Protein AF-Q7PA03-F1 (afdb_monomer_lite)

Radius of gyration: 14.27 Å; chains: 1; bounding box: 38×29×29 Å

Foldseek 3Di:
DADDQDAAEEAEAQAADEDPDEAENYAEYEDAHADQHEHEDCEEHAYQAYEYANQYEYEYQEEPPHYQAYEQHHEHEYEYAHADQAAYEAAYQYHPLLRYEYHAQYEPHEYEYADLNPLNHAEYEHNVPYPHYHYDYDPVPDDHHRPYDYDDD

Sequence (153 aa):
MTSSAATNSNLVFLGGGNVTGVINNIGAITVNAAGNKTVILQKSVSATSLTLGNNAVANLQDSLTKSGNVDFTNGGVLEFSGANPAGYLLNSQIKNGNTGTLNVYTTGTTLTATDSSIGMVNTINIGQGNAVAAFTIDVSNKALTLGSDINLN

Structure (mmCIF, N/CA/C/O backbone):
data_AF-Q7PA03-F1
#
_entry.id   AF-Q7PA03-F1
#
loop_
_atom_site.group_PDB
_atom_site.id
_atom_site.type_symbol
_atom_site.label_atom_id
_atom_site.label_alt_id
_atom_site.label_comp_id
_atom_site.label_asym_id
_atom_site.label_entity_id
_atom_site.label_seq_id
_atom_site.pdbx_PDB_ins_code
_atom_site.Cartn_x
_atom_site.Cartn_y
_atom_site.Cartn_z
_atom_site.occupancy
_atom_site.B_iso_or_equiv
_atom_site.auth_seq_id
_atom_site.auth_comp_id
_atom_site.auth_asym_id
_atom_site.auth_atom_id
_atom_site.pdbx_PDB_model_num
ATOM 1 N N . MET A 1 1 ? 15.829 -2.567 8.304 1.00 40.00 1 MET A N 1
ATOM 2 C CA . MET A 1 1 ? 16.059 -1.501 7.312 1.00 40.00 1 MET A CA 1
ATOM 3 C C . MET A 1 1 ? 15.900 -0.183 8.049 1.00 40.00 1 MET A C 1
ATOM 5 O O . MET A 1 1 ? 14.831 0.066 8.586 1.00 40.00 1 MET A O 1
ATOM 9 N N . THR A 1 2 ? 16.972 0.589 8.184 1.00 34.50 2 THR A N 1
ATOM 10 C CA . THR A 1 2 ? 16.915 1.976 8.655 1.00 34.50 2 THR A CA 1
ATOM 11 C C . THR A 1 2 ? 16.430 2.831 7.482 1.00 34.50 2 THR A C 1
ATOM 13 O O . THR A 1 2 ? 16.989 2.757 6.392 1.00 34.50 2 THR A O 1
ATOM 16 N N . SER A 1 3 ? 15.328 3.557 7.656 1.00 40.84 3 SER A N 1
ATOM 17 C CA . SER A 1 3 ? 14.721 4.393 6.614 1.00 40.84 3 SER A CA 1
ATOM 18 C C . SER A 1 3 ? 15.668 5.520 6.188 1.00 40.84 3 SER A C 1
ATOM 20 O O . SER A 1 3 ? 16.120 6.284 7.040 1.00 40.84 3 SER A O 1
ATOM 22 N N . SER A 1 4 ? 15.933 5.666 4.889 1.00 39.56 4 SER A N 1
ATOM 23 C CA . SER A 1 4 ? 16.523 6.883 4.326 1.00 39.56 4 SER A CA 1
ATOM 24 C C . SER A 1 4 ? 15.424 7.933 4.135 1.00 39.56 4 SER A C 1
ATOM 26 O O . SER A 1 4 ? 14.441 7.710 3.431 1.00 39.56 4 SER A O 1
ATOM 28 N N . ALA A 1 5 ? 15.569 9.083 4.796 1.00 40.81 5 ALA A N 1
ATOM 29 C CA . ALA A 1 5 ? 14.722 10.246 4.560 1.00 40.81 5 ALA A CA 1
ATOM 30 C C . ALA A 1 5 ? 15.131 10.878 3.225 1.00 40.81 5 ALA A C 1
ATOM 32 O O .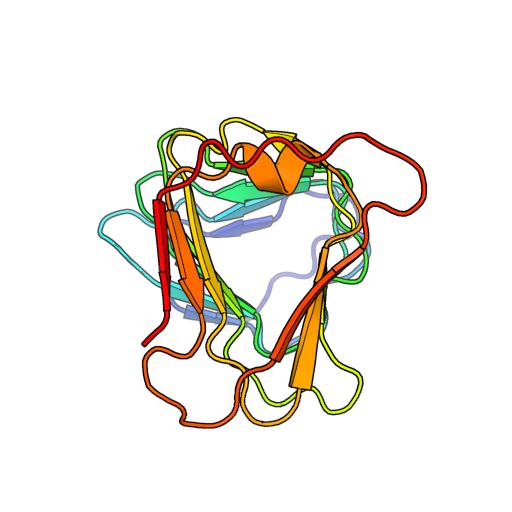 ALA A 1 5 ? 16.246 11.377 3.090 1.00 40.81 5 ALA A O 1
ATOM 33 N N . ALA A 1 6 ? 14.246 10.822 2.235 1.00 47.06 6 ALA A N 1
ATOM 34 C CA . ALA A 1 6 ? 14.498 11.356 0.906 1.00 47.06 6 ALA A CA 1
ATOM 35 C C . ALA A 1 6 ? 13.498 12.488 0.627 1.00 47.06 6 ALA A C 1
ATOM 37 O O . ALA A 1 6 ? 12.482 12.289 -0.027 1.00 47.06 6 ALA A O 1
ATOM 38 N N . THR A 1 7 ? 13.738 13.685 1.162 1.00 44.31 7 THR A N 1
ATOM 39 C CA . THR A 1 7 ? 12.903 14.857 0.863 1.00 44.31 7 THR A CA 1
ATOM 40 C C . THR A 1 7 ? 12.987 15.168 -0.640 1.00 44.31 7 THR A C 1
ATOM 42 O O . THR A 1 7 ? 14.082 15.312 -1.181 1.00 44.31 7 THR A O 1
ATOM 45 N N . ASN A 1 8 ? 11.838 15.232 -1.325 1.00 56.03 8 ASN A N 1
ATOM 46 C CA . ASN A 1 8 ? 11.681 15.476 -2.774 1.00 56.03 8 ASN A CA 1
ATOM 47 C C . ASN A 1 8 ? 12.258 14.411 -3.734 1.00 56.03 8 ASN A C 1
ATOM 49 O O . ASN A 1 8 ? 12.309 14.649 -4.939 1.00 56.03 8 ASN A O 1
ATOM 53 N N . SER A 1 9 ? 12.684 13.247 -3.239 1.00 76.19 9 SER A N 1
ATOM 54 C CA . SER A 1 9 ? 13.272 12.174 -4.061 1.00 76.19 9 SER A CA 1
ATOM 55 C C . SER A 1 9 ? 12.330 10.976 -4.204 1.00 76.19 9 SER A C 1
ATOM 57 O O . SER A 1 9 ? 11.263 10.935 -3.592 1.00 76.19 9 SER A O 1
ATOM 59 N N . ASN A 1 10 ? 12.729 9.996 -5.014 1.00 84.75 10 ASN A N 1
ATOM 60 C CA . ASN A 1 10 ? 12.026 8.722 -5.138 1.00 84.75 10 ASN A CA 1
ATOM 61 C C . ASN A 1 10 ? 12.492 7.752 -4.045 1.00 84.75 10 ASN A C 1
ATOM 63 O O . ASN A 1 10 ? 13.695 7.591 -3.833 1.00 84.75 10 ASN A O 1
ATOM 67 N N . LEU A 1 11 ? 11.554 7.076 -3.385 1.00 88.00 11 LEU A N 1
ATOM 68 C CA . LEU A 1 11 ? 11.835 5.998 -2.441 1.00 88.00 11 LEU A CA 1
ATOM 69 C C . LEU A 1 11 ? 11.556 4.656 -3.115 1.00 88.00 11 LEU A C 1
ATOM 71 O O . LEU A 1 11 ? 10.429 4.397 -3.529 1.00 88.00 11 LEU A O 1
ATOM 75 N N . VAL A 1 12 ? 12.571 3.799 -3.219 1.00 89.44 12 VAL A N 1
ATOM 76 C CA . VAL A 1 12 ? 12.461 2.509 -3.912 1.00 89.44 12 VAL A CA 1
ATOM 77 C C . VAL A 1 12 ? 12.729 1.362 -2.947 1.00 89.44 12 VAL A C 1
ATOM 79 O O . VAL A 1 12 ? 13.794 1.282 -2.336 1.00 89.44 12 VAL A O 1
ATOM 82 N N . PHE A 1 13 ? 11.777 0.439 -2.854 1.00 89.56 13 PHE A N 1
ATOM 83 C CA . PHE A 1 13 ? 11.894 -0.804 -2.109 1.00 89.56 13 PHE A CA 1
ATOM 84 C C . PHE A 1 13 ? 12.102 -1.971 -3.077 1.00 89.56 13 PHE A C 1
ATOM 86 O O . PHE A 1 13 ? 11.200 -2.332 -3.830 1.00 89.56 13 PHE A O 1
ATOM 93 N N . LEU A 1 14 ? 13.292 -2.574 -3.045 1.00 88.81 14 LEU A N 1
ATOM 94 C CA . LEU A 1 14 ? 13.659 -3.740 -3.871 1.00 88.81 14 LEU A CA 1
ATOM 95 C C . LEU A 1 14 ? 13.481 -5.080 -3.133 1.00 88.81 14 LEU A C 1
ATOM 97 O O . LEU A 1 14 ? 13.720 -6.153 -3.682 1.00 88.81 14 LEU A O 1
ATOM 101 N N . GLY A 1 15 ? 13.078 -5.027 -1.865 1.00 87.81 15 GLY A N 1
ATOM 102 C CA . GLY A 1 15 ? 12.855 -6.177 -1.000 1.00 87.81 15 GLY A CA 1
ATOM 103 C C . GLY A 1 15 ? 11.803 -5.858 0.058 1.00 87.81 15 GLY A C 1
ATOM 104 O O . GLY A 1 15 ? 11.357 -4.718 0.170 1.00 87.81 15 GLY A O 1
ATOM 105 N N . GLY A 1 16 ? 11.409 -6.873 0.825 1.00 89.12 16 GLY A N 1
ATOM 106 C CA . GLY A 1 16 ? 10.477 -6.693 1.935 1.00 89.12 16 GLY A CA 1
ATOM 107 C C . GLY A 1 16 ? 11.130 -6.035 3.152 1.00 89.12 16 GLY A C 1
ATOM 108 O O . GLY A 1 16 ? 12.356 -5.925 3.242 1.00 89.12 16 GLY A O 1
ATOM 109 N N . GLY A 1 17 ? 10.313 -5.619 4.115 1.00 89.19 17 GLY A N 1
ATOM 110 C CA . GLY A 1 17 ? 10.791 -5.052 5.370 1.00 89.19 17 GLY A CA 1
ATOM 111 C C . GLY A 1 17 ? 9.768 -4.176 6.079 1.00 89.19 17 GLY A C 1
ATOM 112 O O . GLY A 1 17 ? 8.670 -3.943 5.588 1.00 89.19 17 GLY A O 1
ATOM 113 N N . ASN A 1 18 ? 10.168 -3.677 7.245 1.00 90.38 18 ASN A N 1
ATOM 114 C CA . ASN A 1 18 ? 9.377 -2.771 8.068 1.00 90.38 18 ASN A CA 1
ATOM 115 C C . ASN A 1 18 ? 9.915 -1.346 7.958 1.00 90.38 18 ASN A C 1
ATOM 117 O O . ASN A 1 18 ? 11.103 -1.118 8.198 1.00 90.38 18 ASN A O 1
ATOM 121 N N . VAL A 1 19 ? 9.028 -0.400 7.669 1.00 89.75 19 VAL A N 1
ATOM 122 C CA . VAL A 1 19 ? 9.279 1.036 7.750 1.00 89.75 19 VAL A CA 1
ATOM 123 C C . VAL A 1 19 ? 8.512 1.580 8.946 1.00 89.75 19 VAL A C 1
ATOM 125 O O . VAL A 1 19 ? 7.284 1.639 8.945 1.00 89.75 19 VAL A O 1
ATOM 128 N N . THR A 1 20 ? 9.249 1.942 9.992 1.00 88.06 20 THR A N 1
ATOM 129 C CA . THR A 1 20 ? 8.690 2.410 11.270 1.00 88.06 20 THR A CA 1
ATOM 130 C C . THR A 1 20 ? 8.563 3.932 11.351 1.00 88.06 20 THR A C 1
ATOM 132 O O . THR A 1 20 ? 7.825 4.441 12.193 1.00 88.06 20 THR A O 1
ATOM 135 N N . GLY A 1 21 ? 9.289 4.659 10.497 1.00 84.31 21 GLY A N 1
ATOM 136 C CA . GLY A 1 21 ? 9.261 6.118 10.421 1.00 84.31 21 GLY A CA 1
ATOM 137 C C . GLY A 1 21 ? 8.116 6.654 9.561 1.00 84.31 21 GLY A C 1
ATOM 138 O O . GLY A 1 21 ? 7.568 5.948 8.717 1.00 84.31 21 GLY A O 1
ATOM 139 N N . VAL A 1 22 ? 7.783 7.931 9.762 1.00 83.75 22 VAL A N 1
ATOM 140 C CA . VAL A 1 22 ? 6.849 8.670 8.900 1.00 83.75 22 VAL A CA 1
ATOM 141 C C . VAL A 1 22 ? 7.491 8.893 7.530 1.00 83.75 22 VAL A C 1
ATOM 143 O O . VAL A 1 22 ? 8.636 9.337 7.448 1.00 83.75 22 VAL A O 1
ATOM 146 N N . ILE A 1 23 ? 6.736 8.636 6.461 1.00 85.81 23 ILE A N 1
ATOM 147 C CA . ILE A 1 23 ? 7.130 8.971 5.090 1.00 85.81 23 ILE A CA 1
ATOM 148 C C . ILE A 1 23 ? 6.277 10.154 4.639 1.00 85.81 23 ILE A C 1
ATOM 150 O O . ILE A 1 23 ? 5.068 10.020 4.474 1.00 85.81 23 ILE A O 1
ATOM 154 N N . ASN A 1 24 ? 6.889 11.320 4.443 1.00 86.25 24 ASN A N 1
ATOM 155 C CA . ASN A 1 24 ? 6.167 12.530 4.061 1.00 86.25 24 ASN A CA 1
ATOM 156 C C . ASN A 1 24 ? 6.912 13.312 2.978 1.00 86.25 24 ASN A C 1
ATOM 158 O O . ASN A 1 24 ? 8.142 13.352 2.978 1.00 86.25 24 ASN A O 1
ATOM 162 N N . ASN A 1 25 ? 6.152 13.971 2.103 1.00 82.81 25 ASN A N 1
ATOM 163 C CA . ASN A 1 25 ? 6.648 14.824 1.022 1.00 82.81 25 ASN A CA 1
ATOM 164 C C . ASN A 1 25 ? 7.608 14.091 0.064 1.00 82.81 25 ASN A C 1
ATOM 166 O O . ASN A 1 25 ? 8.648 14.625 -0.328 1.00 82.81 25 ASN A O 1
ATOM 170 N N . ILE A 1 26 ? 7.247 12.858 -0.307 1.00 86.06 26 ILE A N 1
ATOM 171 C CA . ILE A 1 26 ? 7.976 12.053 -1.295 1.00 86.06 26 ILE A CA 1
ATOM 172 C C . ILE A 1 26 ? 7.416 12.299 -2.699 1.00 86.06 26 ILE A C 1
ATOM 174 O O . ILE A 1 26 ? 6.204 12.425 -2.878 1.00 86.06 26 ILE A O 1
ATOM 178 N N . GLY A 1 27 ? 8.296 12.339 -3.704 1.00 87.75 27 GLY A N 1
ATOM 179 C CA . GLY A 1 27 ? 7.890 12.366 -5.109 1.00 87.75 27 GLY A CA 1
ATOM 180 C C . GLY A 1 27 ? 7.179 11.063 -5.467 1.00 87.75 27 GLY A C 1
ATOM 181 O O . GLY A 1 27 ? 5.951 10.995 -5.442 1.00 87.75 27 GLY A O 1
ATOM 182 N N . ALA A 1 28 ? 7.941 10.006 -5.721 1.00 89.56 28 ALA A N 1
ATOM 183 C CA . ALA A 1 28 ? 7.395 8.679 -5.984 1.00 89.56 28 ALA A CA 1
ATOM 184 C C . ALA A 1 28 ? 7.851 7.662 -4.936 1.00 89.56 28 ALA A C 1
ATOM 186 O O . ALA A 1 28 ? 9.022 7.627 -4.558 1.00 89.56 28 ALA A O 1
ATOM 187 N N . ILE A 1 29 ? 6.939 6.792 -4.511 1.00 90.88 29 ILE A N 1
ATOM 188 C CA . ILE A 1 29 ? 7.280 5.547 -3.826 1.00 90.88 29 ILE A CA 1
ATOM 189 C C . ILE A 1 29 ? 7.139 4.413 -4.836 1.00 90.88 29 ILE A C 1
ATOM 191 O O . ILE A 1 29 ? 6.114 4.286 -5.497 1.00 90.88 29 ILE A O 1
ATOM 195 N N . THR A 1 30 ? 8.155 3.568 -4.946 1.00 91.75 30 THR A N 1
ATOM 196 C CA . THR A 1 30 ? 8.124 2.362 -5.771 1.00 91.75 30 THR A CA 1
ATOM 197 C C . THR A 1 30 ? 8.379 1.150 -4.892 1.00 91.75 30 THR A C 1
ATOM 199 O O . THR A 1 30 ? 9.460 0.994 -4.329 1.00 91.75 30 THR A O 1
ATOM 202 N N . VAL A 1 31 ? 7.389 0.274 -4.790 1.00 91.88 31 VAL A N 1
ATOM 203 C CA . VAL A 1 31 ? 7.496 -1.026 -4.135 1.00 91.88 31 VAL A CA 1
ATOM 204 C C . VAL A 1 31 ? 7.622 -2.074 -5.234 1.00 91.88 31 VAL A C 1
ATOM 206 O O . VAL A 1 31 ? 6.645 -2.459 -5.867 1.00 91.88 31 VAL A O 1
ATOM 209 N N . ASN A 1 32 ? 8.858 -2.499 -5.489 1.00 87.94 32 ASN A N 1
ATOM 210 C CA . ASN A 1 32 ? 9.220 -3.431 -6.555 1.00 87.94 32 ASN A CA 1
ATOM 211 C C . ASN A 1 32 ? 9.968 -4.644 -5.984 1.00 87.94 32 ASN A C 1
ATOM 213 O O . ASN A 1 32 ? 11.038 -5.043 -6.450 1.00 87.94 32 ASN A O 1
ATOM 217 N N . ALA A 1 33 ? 9.433 -5.181 -4.892 1.00 77.50 33 ALA A N 1
ATOM 218 C CA . ALA A 1 33 ? 10.011 -6.299 -4.174 1.00 77.50 33 ALA A CA 1
ATOM 219 C C . ALA A 1 33 ? 9.552 -7.624 -4.807 1.00 77.50 33 ALA A C 1
ATOM 221 O O . ALA A 1 33 ? 8.456 -8.109 -4.536 1.00 77.50 33 ALA A O 1
ATOM 222 N N . ALA A 1 34 ? 10.398 -8.211 -5.655 1.00 77.12 34 ALA A N 1
ATOM 223 C CA . ALA A 1 34 ? 10.079 -9.452 -6.357 1.00 77.12 34 ALA A CA 1
ATOM 224 C C . ALA A 1 34 ? 9.762 -10.619 -5.399 1.00 77.12 34 ALA A C 1
ATOM 226 O O . ALA A 1 34 ? 10.343 -10.730 -4.314 1.00 77.12 34 ALA A O 1
ATOM 227 N N . GLY A 1 35 ? 8.886 -11.524 -5.848 1.00 76.25 35 GLY A N 1
ATOM 228 C CA . GLY A 1 35 ? 8.559 -12.765 -5.141 1.00 76.25 35 GLY A CA 1
ATOM 229 C C . GLY A 1 35 ? 7.609 -12.574 -3.959 1.00 76.25 35 GLY A C 1
ATOM 230 O O . GLY A 1 35 ? 7.843 -13.158 -2.905 1.00 76.25 35 GLY A O 1
ATOM 231 N N . ASN A 1 36 ? 6.567 -11.750 -4.124 1.00 76.94 36 ASN A N 1
ATOM 232 C CA . ASN A 1 36 ? 5.513 -11.516 -3.126 1.00 76.94 36 ASN A CA 1
ATOM 233 C C . ASN A 1 36 ? 6.046 -11.005 -1.780 1.00 76.94 36 ASN A C 1
ATOM 235 O O . ASN A 1 36 ? 5.519 -11.324 -0.715 1.00 76.94 36 ASN A O 1
ATOM 239 N N . LYS A 1 37 ? 7.135 -10.233 -1.811 1.00 87.81 37 LYS A N 1
ATOM 240 C CA . LYS A 1 37 ? 7.709 -9.654 -0.599 1.00 87.81 37 LYS A CA 1
ATOM 241 C C . LYS A 1 37 ? 6.882 -8.456 -0.143 1.00 87.81 37 LYS A C 1
ATOM 243 O O . LYS A 1 37 ? 6.482 -7.621 -0.954 1.00 87.81 37 LYS A O 1
ATOM 248 N N . THR A 1 38 ? 6.714 -8.350 1.171 1.00 92.31 38 THR A N 1
ATOM 249 C CA . THR A 1 38 ? 5.909 -7.299 1.799 1.00 92.31 38 THR A CA 1
ATOM 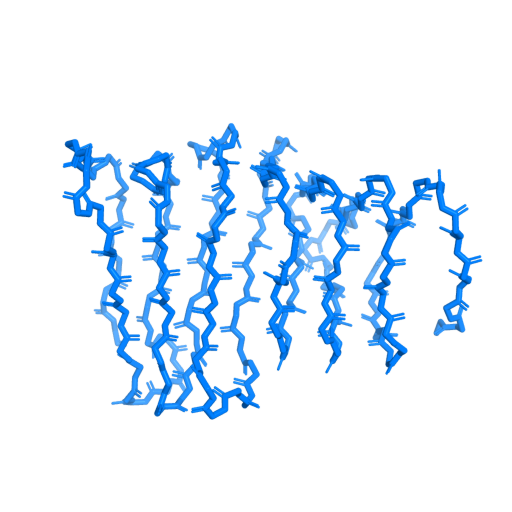250 C C . THR A 1 38 ? 6.769 -6.176 2.354 1.00 92.31 38 THR A C 1
ATOM 252 O O . THR A 1 38 ? 7.699 -6.410 3.130 1.00 92.31 38 THR A O 1
ATOM 255 N N . VAL A 1 39 ? 6.423 -4.945 1.990 1.00 93.38 39 VAL A N 1
ATOM 256 C CA . VAL A 1 39 ? 6.880 -3.721 2.648 1.00 93.38 39 VAL A CA 1
ATOM 257 C C . VAL A 1 39 ? 5.764 -3.239 3.563 1.00 93.38 39 VAL A C 1
ATOM 259 O O . VAL A 1 39 ? 4.675 -2.921 3.096 1.00 93.38 39 VAL A O 1
ATOM 262 N N . ILE A 1 40 ? 6.040 -3.185 4.862 1.00 92.56 40 ILE A N 1
ATOM 263 C CA . ILE A 1 40 ? 5.092 -2.744 5.885 1.00 92.56 40 ILE A CA 1
ATOM 264 C C . ILE A 1 40 ? 5.393 -1.288 6.227 1.00 92.56 40 ILE A C 1
ATOM 266 O O . ILE A 1 40 ? 6.468 -0.964 6.734 1.00 92.56 40 ILE A O 1
ATOM 270 N N . LEU A 1 41 ? 4.428 -0.418 5.968 1.00 90.88 41 LEU A N 1
ATOM 271 C CA . LEU A 1 41 ? 4.461 1.018 6.206 1.00 90.88 41 LEU A CA 1
ATOM 272 C C . LEU A 1 41 ? 3.652 1.286 7.480 1.00 90.88 41 LEU A C 1
ATOM 274 O O . LEU A 1 41 ? 2.424 1.348 7.458 1.00 90.88 41 LEU A O 1
ATOM 278 N N . GLN A 1 42 ? 4.346 1.362 8.619 1.00 89.44 42 GLN A N 1
ATOM 279 C CA . GLN A 1 42 ? 3.694 1.353 9.936 1.00 89.44 42 GLN A CA 1
ATOM 280 C C . GLN A 1 42 ? 3.067 2.691 10.339 1.00 89.44 42 GLN A C 1
ATOM 282 O O . GLN A 1 42 ? 2.317 2.759 11.312 1.00 89.44 42 GLN A O 1
ATOM 287 N N . LYS A 1 43 ? 3.437 3.764 9.645 1.00 86.69 43 LYS A N 1
ATOM 288 C CA . LYS A 1 43 ? 2.993 5.133 9.897 1.00 86.69 43 LYS A CA 1
ATOM 289 C C . LYS A 1 43 ? 2.439 5.728 8.618 1.00 86.69 43 LYS A C 1
ATOM 291 O O . LYS A 1 43 ? 2.745 5.241 7.531 1.00 86.69 43 LYS A O 1
ATOM 296 N N . SER A 1 44 ? 1.668 6.798 8.778 1.00 83.62 44 SER A N 1
ATOM 297 C CA . SER A 1 44 ? 1.084 7.535 7.666 1.00 83.62 44 SER A CA 1
ATOM 298 C C . SER A 1 44 ? 2.106 7.856 6.569 1.00 83.62 44 SER A C 1
ATOM 300 O O . SER A 1 44 ? 3.236 8.279 6.849 1.00 83.62 44 SER A O 1
ATOM 302 N N . VAL A 1 45 ? 1.678 7.667 5.321 1.00 86.06 45 VAL A N 1
ATOM 303 C CA . VAL A 1 45 ? 2.482 7.858 4.109 1.00 86.06 45 VAL A CA 1
ATOM 304 C C . VAL A 1 45 ? 1.896 8.988 3.265 1.00 86.06 45 VAL A C 1
ATOM 306 O O . VAL A 1 45 ? 0.695 9.026 3.004 1.00 86.06 45 VAL A O 1
ATOM 309 N N . SER A 1 46 ? 2.758 9.897 2.811 1.00 85.75 46 SER A N 1
ATOM 310 C CA . SER A 1 46 ? 2.421 11.010 1.918 1.00 85.75 46 SER A CA 1
ATOM 311 C C . SER A 1 46 ? 3.432 11.085 0.767 1.00 85.75 46 SER A C 1
ATOM 313 O O . SER A 1 46 ? 4.616 11.384 0.968 1.00 85.75 46 SER A O 1
ATOM 315 N N . ALA A 1 47 ? 2.951 10.791 -0.443 1.00 87.38 47 ALA A N 1
ATOM 316 C CA . ALA A 1 47 ? 3.705 10.785 -1.693 1.00 87.38 47 ALA A CA 1
ATOM 317 C C . ALA A 1 47 ? 2.871 11.332 -2.870 1.00 87.38 47 ALA A C 1
ATOM 319 O O . ALA A 1 47 ? 1.648 11.429 -2.792 1.00 87.38 47 ALA A O 1
ATOM 320 N N . THR A 1 48 ? 3.496 11.700 -3.992 1.00 89.75 48 THR A N 1
ATOM 321 C CA . THR A 1 48 ? 2.729 12.063 -5.205 1.00 89.75 48 THR A CA 1
ATOM 322 C C . THR A 1 48 ? 2.301 10.843 -6.018 1.00 89.75 48 THR A C 1
ATOM 324 O O . THR A 1 48 ? 1.252 10.886 -6.662 1.00 89.75 48 THR A O 1
ATOM 327 N N . SER A 1 49 ? 3.037 9.736 -5.929 1.00 91.06 49 SER A N 1
ATOM 328 C CA . SER A 1 49 ? 2.647 8.448 -6.503 1.00 91.06 49 SER A CA 1
ATOM 329 C C . SER A 1 49 ? 3.119 7.267 -5.660 1.00 91.06 49 SER A C 1
ATOM 331 O O . SER A 1 49 ? 4.155 7.333 -4.990 1.00 91.06 49 SER A O 1
ATOM 333 N N . LEU A 1 50 ? 2.364 6.173 -5.736 1.00 93.00 50 LEU A N 1
ATOM 334 C CA . LEU A 1 50 ? 2.746 4.853 -5.246 1.00 93.00 50 LEU A CA 1
ATOM 335 C C . LEU A 1 50 ? 2.679 3.859 -6.407 1.00 93.00 50 LEU A C 1
ATOM 337 O O . LEU A 1 50 ? 1.602 3.575 -6.922 1.00 93.00 50 LEU A O 1
ATOM 341 N N . THR A 1 51 ? 3.822 3.311 -6.799 1.00 93.75 51 THR A N 1
ATOM 342 C CA . THR A 1 51 ? 3.914 2.259 -7.813 1.00 93.75 51 THR A CA 1
ATOM 343 C C . THR A 1 51 ? 4.187 0.920 -7.146 1.00 93.75 51 THR A C 1
ATOM 345 O O . THR A 1 51 ? 5.147 0.780 -6.388 1.00 93.75 51 THR A O 1
ATOM 348 N N . LEU A 1 52 ? 3.355 -0.062 -7.460 1.00 93.62 52 LEU A N 1
ATOM 349 C CA . LEU A 1 52 ? 3.487 -1.463 -7.091 1.00 93.62 52 LEU A CA 1
ATOM 350 C C . LEU A 1 52 ? 3.901 -2.236 -8.338 1.00 93.62 52 LEU A C 1
ATOM 352 O O . LEU A 1 52 ? 3.313 -2.041 -9.396 1.00 93.62 52 LEU A O 1
ATOM 356 N N . GLY A 1 53 ? 4.910 -3.093 -8.223 1.00 88.81 53 GLY A N 1
ATOM 357 C CA . GLY A 1 53 ? 5.304 -3.958 -9.328 1.00 88.81 53 GLY A CA 1
ATOM 358 C C . GLY A 1 53 ? 5.907 -5.277 -8.881 1.00 88.81 53 GLY A C 1
ATOM 359 O O . GLY A 1 53 ? 6.181 -5.488 -7.699 1.00 88.81 53 GLY A O 1
ATOM 360 N N . ASN A 1 54 ? 6.084 -6.188 -9.842 1.00 88.19 54 ASN A N 1
ATOM 361 C CA . ASN A 1 54 ? 6.633 -7.533 -9.629 1.00 88.19 54 ASN A CA 1
ATOM 362 C C . ASN A 1 54 ? 5.908 -8.334 -8.527 1.00 88.19 54 ASN A C 1
ATOM 364 O O . ASN A 1 54 ? 6.546 -9.058 -7.757 1.00 88.19 54 ASN A O 1
ATOM 368 N N . ASN A 1 55 ? 4.578 -8.202 -8.456 1.00 88.19 55 ASN A N 1
ATOM 369 C CA . ASN A 1 55 ? 3.726 -8.835 -7.441 1.00 88.19 55 ASN A CA 1
ATOM 370 C C . ASN A 1 55 ? 4.100 -8.489 -5.986 1.00 88.19 55 ASN A C 1
ATOM 372 O O . ASN A 1 55 ? 3.799 -9.245 -5.065 1.00 88.19 55 ASN A O 1
ATOM 376 N N . ALA A 1 56 ? 4.766 -7.357 -5.757 1.00 91.56 56 ALA A N 1
ATOM 377 C CA . ALA A 1 56 ? 5.106 -6.909 -4.414 1.00 91.56 56 ALA A CA 1
ATOM 378 C C . ALA A 1 56 ? 3.862 -6.501 -3.610 1.00 91.56 56 ALA A C 1
ATOM 380 O O . ALA A 1 56 ? 2.836 -6.119 -4.179 1.00 91.56 56 ALA A O 1
ATOM 381 N N . VAL A 1 57 ? 3.978 -6.529 -2.281 1.00 93.50 57 VAL A N 1
ATOM 382 C CA . VAL A 1 57 ? 2.914 -6.093 -1.367 1.00 93.50 57 VAL A CA 1
ATOM 383 C C . VAL A 1 57 ? 3.349 -4.814 -0.656 1.00 93.50 57 VAL A C 1
ATOM 385 O O . VAL A 1 57 ? 4.375 -4.808 0.029 1.00 93.50 57 VAL A O 1
ATOM 388 N N . ALA A 1 58 ? 2.568 -3.741 -0.779 1.00 93.50 58 ALA A N 1
ATOM 389 C CA . ALA A 1 58 ? 2.646 -2.605 0.135 1.00 93.50 58 ALA A CA 1
ATOM 390 C C . ALA A 1 58 ? 1.529 -2.734 1.168 1.00 93.50 58 ALA A C 1
ATOM 392 O O . ALA A 1 58 ? 0.353 -2.599 0.838 1.00 93.50 58 ALA A O 1
ATOM 393 N N . ASN A 1 59 ? 1.912 -2.990 2.413 1.00 92.81 59 ASN A N 1
ATOM 394 C CA . ASN A 1 59 ? 1.000 -3.080 3.539 1.00 92.81 59 ASN A CA 1
ATOM 395 C C . ASN A 1 59 ? 1.023 -1.753 4.311 1.00 92.81 59 ASN A C 1
ATOM 397 O O . ASN A 1 59 ? 2.044 -1.367 4.884 1.00 92.81 59 ASN A O 1
ATOM 401 N N . LEU A 1 60 ? -0.103 -1.050 4.293 1.00 90.75 60 LEU A N 1
ATOM 402 C CA . LEU A 1 60 ? -0.363 0.177 5.025 1.00 90.75 60 LEU A CA 1
ATOM 403 C C . LEU A 1 60 ? -1.026 -0.161 6.362 1.00 90.75 60 LEU A C 1
ATOM 405 O O . LEU A 1 60 ? -2.187 -0.576 6.422 1.00 90.75 60 LEU A O 1
ATOM 409 N N . GLN A 1 61 ? -0.300 0.089 7.452 1.00 87.56 61 GLN A N 1
ATOM 410 C CA . GLN A 1 61 ? -0.846 -0.059 8.804 1.00 87.56 61 GLN A CA 1
ATOM 411 C C . GLN A 1 61 ? -1.457 1.249 9.334 1.00 87.56 61 GLN A C 1
ATOM 413 O O . GLN A 1 61 ? -2.054 1.271 10.406 1.00 87.56 61 GLN A O 1
ATOM 418 N N . ASP A 1 62 ? -1.344 2.334 8.574 1.00 84.12 62 ASP A N 1
ATOM 419 C CA . ASP A 1 62 ? -1.895 3.657 8.867 1.00 84.12 62 ASP A CA 1
ATOM 420 C C . ASP A 1 62 ? -2.260 4.360 7.537 1.00 84.12 62 ASP A C 1
ATOM 422 O O . ASP A 1 62 ? -2.178 3.759 6.465 1.00 84.12 62 ASP A O 1
ATOM 426 N N . SER A 1 63 ? -2.709 5.610 7.575 1.00 76.81 63 SER A N 1
ATOM 427 C CA . SER A 1 63 ? -3.284 6.308 6.423 1.00 76.81 63 SER A CA 1
ATOM 428 C C . SER A 1 63 ? -2.306 6.563 5.268 1.00 76.81 63 SER A C 1
ATOM 430 O O . SER A 1 63 ? -1.169 6.995 5.461 1.00 76.81 63 SER A O 1
ATOM 432 N N . LEU A 1 64 ? -2.802 6.428 4.037 1.00 79.19 64 LEU A N 1
ATOM 433 C CA . LEU A 1 64 ? -2.184 7.015 2.847 1.00 79.19 64 LEU A CA 1
ATOM 434 C C . LEU A 1 64 ? -2.790 8.407 2.628 1.00 79.19 64 LEU A C 1
ATOM 436 O O . LEU A 1 64 ? -3.821 8.561 1.983 1.00 79.19 64 LEU A O 1
ATOM 440 N N . THR A 1 65 ? -2.188 9.433 3.226 1.00 73.56 65 THR A N 1
ATOM 441 C CA . THR A 1 65 ? -2.790 10.778 3.328 1.00 73.56 65 THR A CA 1
ATOM 442 C C . THR A 1 65 ? 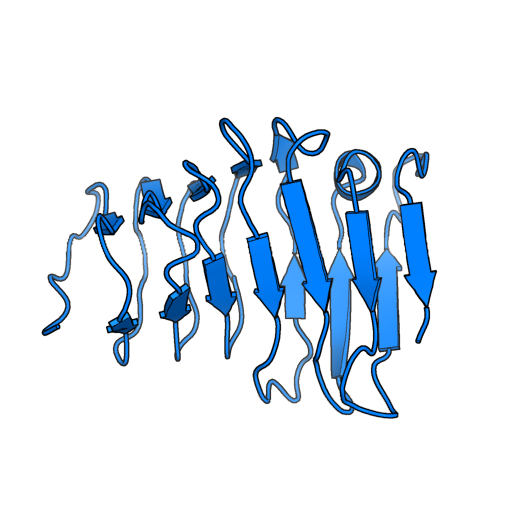-2.564 11.645 2.095 1.00 73.56 65 THR A C 1
ATOM 444 O O . THR A 1 65 ? -3.256 12.644 1.897 1.00 73.56 65 THR A O 1
ATOM 447 N N . LYS A 1 66 ? -1.616 11.262 1.238 1.00 69.25 66 LYS A N 1
ATOM 448 C CA . LYS A 1 66 ? -1.391 11.901 -0.054 1.00 69.25 66 LYS A CA 1
ATOM 449 C C . LYS A 1 66 ? -0.855 10.866 -1.022 1.00 69.25 66 LYS A C 1
ATOM 451 O O . LYS A 1 66 ? 0.188 10.271 -0.773 1.00 69.25 66 LYS A O 1
ATOM 456 N N . SER A 1 67 ? -1.595 10.640 -2.094 1.00 66.06 67 SER A N 1
ATOM 457 C CA . SER A 1 67 ? -1.177 9.822 -3.223 1.00 66.06 67 SER A CA 1
ATOM 458 C C . SER A 1 67 ? -1.963 10.337 -4.419 1.00 66.06 67 SER A C 1
ATOM 460 O O . SER A 1 67 ? -3.189 10.263 -4.438 1.00 66.06 67 SER A O 1
ATOM 462 N N . GLY A 1 68 ? -1.281 10.960 -5.378 1.00 82.12 68 GLY A N 1
ATOM 463 C CA . GLY A 1 68 ? -1.919 11.418 -6.609 1.00 82.12 68 GLY A CA 1
ATOM 464 C C . GLY A 1 68 ? -2.446 10.224 -7.399 1.00 82.12 68 GLY A C 1
ATOM 465 O O . GLY A 1 68 ? -3.633 10.160 -7.714 1.00 82.12 68 GLY A O 1
ATOM 466 N N . ASN A 1 69 ? -1.577 9.239 -7.650 1.00 91.31 69 ASN A N 1
ATOM 467 C CA . ASN A 1 69 ? -1.972 7.953 -8.217 1.00 91.31 69 ASN A CA 1
ATOM 468 C C . ASN A 1 69 ? -1.372 6.755 -7.469 1.00 91.31 69 ASN A C 1
ATOM 470 O O . ASN A 1 69 ? -0.267 6.824 -6.930 1.00 91.31 69 ASN A O 1
ATOM 474 N N . VAL A 1 70 ? -2.121 5.655 -7.493 1.00 93.69 70 VAL A N 1
ATOM 475 C CA . VAL A 1 70 ? -1.622 4.308 -7.209 1.00 93.69 70 VAL A CA 1
ATOM 476 C C . VAL A 1 70 ? -1.549 3.571 -8.542 1.00 93.69 70 VAL A C 1
ATOM 478 O O . VAL A 1 70 ? -2.540 3.514 -9.267 1.00 93.69 70 VAL A O 1
ATOM 481 N N . ASP A 1 71 ? -0.386 3.030 -8.881 1.00 94.62 71 ASP A N 1
ATOM 482 C CA . ASP A 1 71 ? -0.135 2.336 -10.144 1.00 94.62 71 ASP A CA 1
ATOM 483 C C . ASP A 1 71 ? 0.297 0.892 -9.882 1.00 94.62 71 ASP A C 1
ATOM 485 O O . ASP A 1 71 ? 1.335 0.659 -9.265 1.00 94.62 71 ASP A O 1
ATOM 489 N N . PHE A 1 72 ? -0.481 -0.076 -10.361 1.00 94.12 72 PHE A N 1
ATOM 490 C CA . PHE A 1 72 ? -0.180 -1.506 -10.252 1.00 94.12 72 PHE A CA 1
ATOM 491 C C . PHE A 1 72 ? 0.624 -2.004 -11.462 1.00 94.12 72 PHE A C 1
ATOM 493 O O . PHE A 1 72 ? 0.207 -2.922 -12.169 1.00 94.12 72 PHE A O 1
ATOM 500 N N . THR A 1 73 ? 1.763 -1.372 -11.746 1.00 88.19 73 THR A N 1
ATOM 501 C CA . THR A 1 73 ? 2.624 -1.695 -12.893 1.00 88.19 73 THR A CA 1
ATOM 502 C C . THR A 1 73 ? 3.087 -3.159 -12.847 1.00 88.19 73 THR A C 1
ATOM 504 O O . THR A 1 73 ? 4.005 -3.514 -12.112 1.00 88.19 73 THR A O 1
ATOM 507 N N . ASN A 1 74 ? 2.496 -4.015 -13.687 1.00 82.75 74 ASN A N 1
ATOM 508 C CA . ASN A 1 74 ? 2.715 -5.471 -13.703 1.00 82.75 74 ASN A CA 1
ATOM 509 C C . ASN A 1 74 ? 2.286 -6.178 -12.401 1.00 82.75 74 ASN A C 1
ATOM 511 O O . ASN A 1 74 ? 2.925 -7.138 -11.963 1.00 82.75 74 ASN A O 1
ATOM 515 N N . GLY A 1 75 ? 1.202 -5.698 -11.791 1.00 86.81 75 GLY A N 1
ATOM 516 C CA . GLY A 1 75 ? 0.539 -6.324 -10.652 1.00 86.81 75 GLY A CA 1
ATOM 517 C C . GLY A 1 75 ? 0.947 -5.773 -9.292 1.00 86.81 75 GLY A C 1
ATOM 518 O O . GLY A 1 75 ? 1.320 -4.611 -9.156 1.00 86.81 75 GLY A O 1
ATOM 519 N N . GLY A 1 76 ? 0.836 -6.612 -8.264 1.00 92.69 76 GLY A N 1
ATOM 520 C CA . GLY A 1 76 ? 1.085 -6.234 -6.874 1.00 92.69 76 GLY A CA 1
ATOM 521 C C . GLY A 1 76 ? -0.182 -6.044 -6.051 1.00 92.69 76 GLY A C 1
ATOM 522 O O . GLY A 1 76 ? -1.309 -6.080 -6.552 1.00 92.69 76 GLY A O 1
ATOM 523 N N . VAL A 1 77 ? 0.035 -5.876 -4.753 1.00 93.44 77 VAL A N 1
ATOM 524 C CA . VAL A 1 77 ? -1.020 -5.826 -3.748 1.00 93.44 77 VAL A CA 1
ATOM 525 C C . VAL A 1 77 ? -0.875 -4.546 -2.940 1.00 93.44 77 VAL A C 1
ATOM 527 O O . VAL A 1 77 ? 0.177 -4.294 -2.346 1.00 93.44 77 VAL A O 1
ATOM 530 N N . LEU A 1 78 ? -1.943 -3.756 -2.902 1.00 93.75 78 LEU A N 1
ATOM 531 C CA . LEU A 1 78 ? -2.109 -2.713 -1.899 1.00 93.75 78 LEU A CA 1
ATOM 532 C C . LEU A 1 78 ? -2.945 -3.297 -0.768 1.00 93.75 78 LEU A C 1
ATOM 534 O O . LEU A 1 78 ? -4.077 -3.720 -0.989 1.00 93.75 78 LEU A O 1
ATOM 538 N N . GLU A 1 79 ? -2.387 -3.339 0.431 1.00 92.62 79 GLU A N 1
ATOM 539 C CA . GLU A 1 79 ? -3.028 -3.944 1.590 1.00 92.62 79 GLU A CA 1
ATOM 540 C C . GLU A 1 79 ? -3.223 -2.916 2.697 1.00 92.62 79 GLU A C 1
ATOM 542 O O . GLU A 1 79 ? -2.287 -2.225 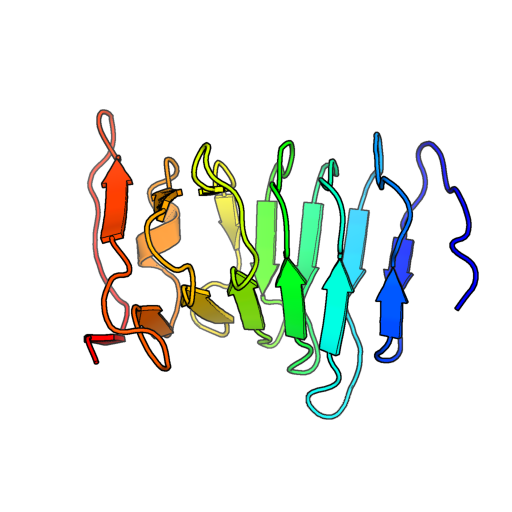3.085 1.00 92.62 79 GLU A O 1
ATOM 547 N N . PHE A 1 80 ? -4.442 -2.842 3.219 1.00 89.56 80 PHE A N 1
ATOM 548 C CA . PHE A 1 80 ? -4.792 -2.084 4.412 1.00 89.56 80 PHE A CA 1
ATOM 549 C C . PHE A 1 80 ? -5.109 -3.083 5.525 1.00 89.56 80 PHE A C 1
ATOM 551 O O . PHE A 1 80 ? -6.115 -3.786 5.443 1.00 89.56 80 PHE A O 1
ATOM 558 N N . SER A 1 81 ? -4.264 -3.177 6.552 1.00 86.44 81 SER A N 1
ATOM 559 C CA . SER A 1 81 ? -4.444 -4.164 7.638 1.00 86.44 81 SER A CA 1
ATOM 560 C C . SER A 1 81 ? -4.178 -3.623 9.041 1.00 86.44 81 SER A C 1
ATOM 562 O O . SER A 1 81 ? -4.154 -4.382 10.010 1.00 86.44 81 SER A O 1
ATOM 564 N N . GLY A 1 82 ? -3.931 -2.323 9.170 1.00 78.88 82 GLY A N 1
ATOM 565 C CA . GLY A 1 82 ? -3.591 -1.739 10.458 1.00 78.88 82 GLY A CA 1
ATOM 566 C C . GLY A 1 82 ? -4.799 -1.321 11.282 1.00 78.88 82 GLY A C 1
ATOM 567 O O . GLY A 1 82 ? -5.949 -1.326 10.839 1.00 78.88 82 GLY A O 1
ATOM 568 N N . ALA A 1 83 ? -4.503 -0.906 12.511 1.00 75.62 83 ALA A N 1
ATOM 569 C CA . ALA A 1 83 ? -5.475 -0.299 13.402 1.00 75.62 83 ALA A CA 1
ATOM 570 C C . ALA A 1 83 ? -5.477 1.219 13.190 1.00 75.62 83 ALA A C 1
ATOM 572 O O . ALA A 1 83 ? -4.665 1.936 13.773 1.00 75.62 83 ALA A O 1
ATOM 573 N N . ASN A 1 84 ? -6.400 1.707 12.362 1.00 77.19 84 ASN A N 1
ATOM 574 C CA . ASN A 1 84 ? -6.619 3.138 12.173 1.00 77.19 84 ASN A CA 1
ATOM 575 C C . ASN A 1 84 ? -8.057 3.521 12.564 1.00 77.19 84 ASN A C 1
ATOM 577 O O . ASN A 1 84 ? -8.957 3.396 11.732 1.00 77.19 84 ASN A O 1
ATOM 581 N N . PRO A 1 85 ? -8.293 4.007 13.798 1.00 76.62 85 PRO A N 1
ATOM 582 C CA . PRO A 1 85 ? -9.639 4.280 14.306 1.00 76.62 85 PRO A CA 1
ATOM 583 C C . PRO A 1 85 ? -10.381 5.382 13.536 1.00 76.62 85 PRO A C 1
ATOM 585 O O . PRO A 1 85 ? -11.602 5.454 13.620 1.00 76.62 85 PRO A O 1
ATOM 588 N N . ALA A 1 86 ? -9.672 6.224 12.777 1.00 79.12 86 ALA A N 1
ATOM 589 C CA . ALA A 1 86 ? -10.289 7.231 11.915 1.00 79.12 86 ALA A CA 1
ATOM 590 C C . ALA A 1 86 ? -10.785 6.657 10.572 1.00 79.12 86 ALA A C 1
ATOM 592 O O . ALA A 1 86 ? -11.464 7.358 9.824 1.00 79.12 86 ALA A O 1
ATOM 593 N N . GLY A 1 87 ? -10.455 5.400 10.262 1.00 80.06 87 GLY A N 1
ATOM 594 C CA . GLY A 1 87 ? -10.643 4.821 8.937 1.00 80.06 87 GLY A CA 1
ATOM 595 C C . GLY A 1 87 ? -9.541 5.220 7.955 1.00 80.06 87 GLY A C 1
ATOM 596 O O . GLY A 1 87 ? -8.753 6.138 8.184 1.00 80.06 87 GLY A O 1
ATOM 597 N N . TYR A 1 88 ? -9.471 4.493 6.848 1.00 82.44 88 TYR A N 1
ATOM 598 C CA . TYR A 1 88 ? -8.528 4.726 5.764 1.00 82.44 88 TYR A CA 1
ATOM 599 C C . TYR A 1 88 ? -9.187 5.534 4.651 1.00 82.44 88 TYR A C 1
ATOM 601 O O . TYR A 1 88 ? -10.338 5.299 4.293 1.00 82.44 88 TYR A O 1
ATOM 609 N N . LEU A 1 89 ? -8.429 6.452 4.059 1.00 81.69 89 LEU A N 1
ATOM 610 C CA . LEU A 1 89 ? -8.834 7.193 2.871 1.00 81.69 89 LEU A CA 1
ATOM 611 C C . LEU A 1 89 ? -7.935 6.790 1.701 1.00 81.69 89 LEU A C 1
ATOM 613 O O . LEU A 1 89 ? -6.716 6.930 1.781 1.00 81.69 89 LEU A O 1
ATOM 617 N N . LEU A 1 90 ? -8.539 6.330 0.607 1.00 85.31 90 LEU A N 1
ATOM 618 C CA . LEU A 1 90 ? -7.878 6.101 -0.675 1.00 85.31 90 LEU A CA 1
ATOM 619 C C . LEU A 1 90 ? -8.404 7.120 -1.690 1.00 85.31 90 LEU A C 1
ATOM 621 O O . LEU A 1 90 ? -9.311 6.852 -2.478 1.00 85.31 90 LEU A O 1
ATOM 625 N N . ASN A 1 91 ? -7.831 8.321 -1.645 1.00 81.62 91 ASN A N 1
ATOM 626 C CA . ASN A 1 91 ? -8.146 9.409 -2.570 1.00 81.62 91 ASN A CA 1
ATOM 627 C C . ASN A 1 91 ? -7.083 9.508 -3.669 1.00 81.62 91 ASN A C 1
ATOM 629 O O . ASN A 1 91 ? -6.312 10.465 -3.726 1.00 81.62 91 ASN A O 1
ATOM 633 N N . SER A 1 92 ? -6.992 8.470 -4.496 1.00 87.44 92 SER A N 1
ATOM 634 C CA . SER A 1 92 ? -5.962 8.355 -5.527 1.00 87.44 92 SER A CA 1
ATOM 6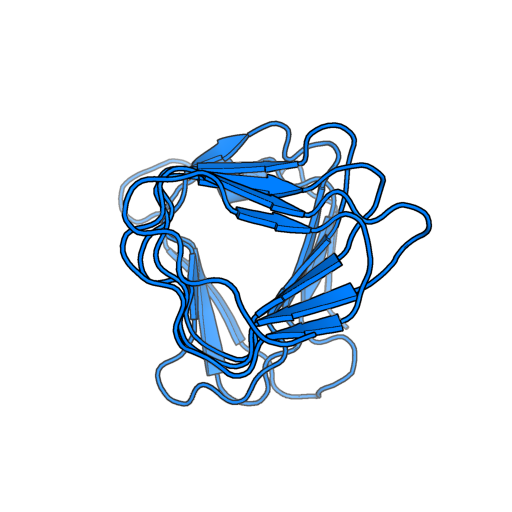35 C C . SER A 1 92 ? -6.541 7.789 -6.803 1.00 87.44 92 SER A C 1
ATOM 637 O O . SER A 1 92 ? -7.318 6.837 -6.759 1.00 87.44 92 SER A O 1
ATOM 639 N N . GLN A 1 93 ? -6.104 8.321 -7.942 1.00 90.75 93 GLN A N 1
ATOM 640 C CA . GLN A 1 93 ? -6.392 7.680 -9.215 1.00 90.75 93 GLN A CA 1
ATOM 641 C C . GLN A 1 93 ? -5.670 6.328 -9.274 1.00 90.75 93 GLN A C 1
ATOM 643 O O . GLN A 1 93 ? -4.453 6.262 -9.105 1.00 90.75 93 GLN A O 1
ATOM 648 N N . ILE A 1 94 ? -6.401 5.260 -9.559 1.00 91.94 94 ILE A N 1
ATOM 649 C CA . ILE A 1 94 ? -5.855 3.939 -9.834 1.00 91.94 94 ILE A CA 1
ATOM 650 C C . ILE A 1 94 ? -5.448 3.857 -11.307 1.00 91.94 94 ILE A C 1
ATOM 652 O O . ILE A 1 94 ? -6.252 4.105 -12.210 1.00 91.94 94 ILE A O 1
ATOM 656 N N . LYS A 1 95 ? -4.190 3.489 -11.552 1.00 93.88 95 LYS A N 1
ATOM 657 C CA . LYS A 1 95 ? -3.632 3.159 -12.869 1.00 93.88 95 LYS A CA 1
ATOM 658 C C . LYS A 1 95 ? -3.283 1.679 -12.924 1.00 93.88 95 LYS A C 1
ATOM 660 O O . LYS A 1 95 ? -2.866 1.105 -11.920 1.00 93.88 95 LYS A O 1
ATOM 665 N N . ASN A 1 96 ? -3.465 1.073 -14.098 1.00 93.81 96 ASN A N 1
ATOM 666 C CA . ASN A 1 96 ? -3.230 -0.359 -14.318 1.00 93.81 96 ASN A CA 1
ATOM 667 C C . ASN A 1 96 ? -3.950 -1.248 -13.282 1.00 93.81 96 ASN A C 1
ATOM 669 O O . ASN A 1 96 ? -3.471 -2.316 -12.913 1.00 93.81 96 ASN A O 1
ATOM 673 N N . GLY A 1 97 ? -5.110 -0.798 -12.783 1.00 90.31 97 GLY A N 1
ATOM 674 C CA . GLY A 1 97 ? -5.853 -1.497 -11.731 1.00 90.31 97 GLY A CA 1
ATOM 675 C C . GLY A 1 97 ? -6.201 -2.935 -12.113 1.00 90.31 97 GLY A C 1
ATOM 676 O O . GLY A 1 97 ? -6.189 -3.807 -11.253 1.00 90.31 97 GLY A O 1
ATOM 677 N N . ASN A 1 98 ? -6.390 -3.201 -13.406 1.00 91.25 98 ASN A N 1
ATOM 678 C CA . ASN A 1 98 ? -6.728 -4.504 -13.975 1.00 91.25 98 ASN A CA 1
ATOM 679 C C . ASN A 1 98 ? -5.636 -5.576 -13.797 1.00 91.25 98 ASN A C 1
ATOM 681 O O . ASN A 1 98 ? -5.848 -6.721 -14.180 1.00 91.25 98 ASN A O 1
ATOM 685 N N . THR A 1 99 ? -4.474 -5.233 -13.239 1.00 91.94 99 THR A N 1
ATOM 686 C CA . THR A 1 99 ? -3.458 -6.206 -12.809 1.00 91.94 99 THR A CA 1
ATOM 687 C C . THR A 1 99 ? -3.276 -6.253 -11.291 1.00 91.94 99 THR A C 1
ATOM 689 O O . THR A 1 99 ? -2.584 -7.129 -10.781 1.00 91.94 99 THR A O 1
ATOM 692 N N . GLY A 1 100 ? -3.866 -5.308 -10.561 1.00 92.62 100 GLY A N 1
ATOM 693 C CA . GLY A 1 100 ? -3.669 -5.103 -9.131 1.00 92.62 100 GLY A CA 1
ATOM 694 C C . GLY A 1 100 ? -4.678 -5.817 -8.241 1.00 92.62 100 GLY A C 1
ATOM 695 O O . GLY A 1 100 ? -5.822 -6.050 -8.625 1.00 92.62 100 GLY A O 1
ATOM 696 N N . THR A 1 101 ? -4.262 -6.102 -7.010 1.00 92.50 101 THR A N 1
ATOM 697 C CA . THR A 1 101 ? -5.153 -6.556 -5.934 1.00 92.50 101 THR A CA 1
ATOM 698 C C . THR A 1 101 ? -5.214 -5.513 -4.824 1.00 92.50 101 THR A C 1
ATOM 700 O O . THR A 1 101 ? -4.185 -4.987 -4.393 1.00 92.50 101 THR A O 1
ATOM 703 N N . LEU A 1 102 ? -6.421 -5.240 -4.336 1.00 92.25 102 LEU A N 1
ATOM 704 C CA . LEU A 1 102 ? -6.664 -4.442 -3.142 1.00 92.25 102 LEU A CA 1
ATOM 705 C C . LEU A 1 102 ? -7.150 -5.354 -2.013 1.00 92.25 102 LEU A C 1
ATOM 707 O O . LEU A 1 102 ? -8.201 -5.979 -2.131 1.00 92.25 102 LEU A O 1
ATOM 711 N N . ASN A 1 103 ? -6.405 -5.394 -0.912 1.00 90.00 103 ASN A N 1
ATOM 712 C CA . ASN A 1 103 ? -6.779 -6.107 0.304 1.00 90.00 103 ASN A CA 1
ATOM 713 C C . ASN A 1 103 ? -7.210 -5.110 1.383 1.00 90.00 103 ASN A C 1
ATOM 715 O O . ASN A 1 103 ? -6.470 -4.182 1.713 1.00 90.00 103 ASN A O 1
ATOM 719 N N . VAL A 1 104 ? -8.390 -5.325 1.957 1.00 86.62 104 VAL A N 1
ATOM 720 C CA . VAL A 1 104 ? -8.973 -4.493 3.013 1.00 86.62 104 VAL A CA 1
ATOM 721 C C . VAL A 1 104 ? -9.284 -5.382 4.212 1.00 86.62 104 VAL A C 1
ATOM 723 O O . VAL A 1 104 ? -10.367 -5.957 4.329 1.00 86.62 104 VAL A O 1
ATOM 726 N N . TYR A 1 105 ? -8.303 -5.516 5.100 1.00 84.81 105 TYR A N 1
ATOM 727 C CA . TYR A 1 105 ? -8.325 -6.403 6.271 1.00 84.81 105 TYR A CA 1
ATOM 728 C C . TYR A 1 105 ? -8.374 -5.609 7.576 1.00 84.81 105 TYR A C 1
ATOM 730 O O . TYR A 1 105 ? -7.744 -5.956 8.575 1.00 84.81 105 TYR A O 1
ATOM 738 N N . THR A 1 106 ? -9.102 -4.499 7.552 1.00 74.44 106 THR A N 1
ATOM 739 C CA . THR A 1 106 ? -9.160 -3.531 8.640 1.00 74.44 106 THR A CA 1
ATOM 740 C C . THR A 1 106 ? -10.281 -3.892 9.613 1.00 74.44 106 THR A C 1
ATOM 742 O O . THR A 1 106 ? -11.431 -4.047 9.211 1.00 74.44 106 THR A O 1
ATOM 745 N N . THR A 1 107 ? -9.979 -4.023 10.905 1.00 70.44 107 THR A N 1
ATOM 746 C CA . THR A 1 107 ? -10.986 -4.391 11.916 1.00 70.44 107 THR A CA 1
ATOM 747 C C . THR A 1 107 ? -11.656 -3.157 12.505 1.00 70.44 107 THR A C 1
ATOM 749 O O . THR A 1 107 ? -10.980 -2.318 13.095 1.00 70.44 107 THR A O 1
ATOM 752 N N . GLY A 1 108 ? -12.986 -3.076 12.416 1.00 66.50 108 GLY A N 1
ATOM 753 C CA . GLY A 1 108 ? -13.785 -2.030 13.066 1.00 66.50 108 GLY A CA 1
ATOM 754 C C . GLY A 1 108 ? -13.609 -0.636 12.464 1.00 66.50 108 GLY A C 1
ATOM 755 O O . GLY A 1 108 ? -13.950 0.354 13.108 1.00 66.50 108 GLY A O 1
ATOM 756 N N . THR A 1 109 ? -13.052 -0.544 11.257 1.00 70.62 109 THR A N 1
ATOM 757 C CA . THR A 1 109 ? -12.758 0.724 10.586 1.00 70.62 109 THR A CA 1
ATOM 758 C C . THR A 1 109 ? -13.176 0.655 9.123 1.00 70.62 109 THR A C 1
ATOM 760 O O . THR A 1 109 ? -13.292 -0.428 8.545 1.00 70.62 109 THR A O 1
ATOM 763 N N . THR A 1 110 ? -13.429 1.826 8.544 1.00 77.44 110 THR A N 1
ATOM 764 C CA . THR A 1 110 ? -13.879 1.970 7.159 1.00 77.44 110 THR A CA 1
ATOM 765 C C . THR A 1 110 ? -12.696 2.284 6.253 1.00 77.44 110 THR A C 1
ATOM 767 O O . THR A 1 110 ? -11.885 3.140 6.600 1.00 77.44 110 THR A O 1
ATOM 770 N N . LEU A 1 111 ? -12.606 1.656 5.079 1.00 83.06 111 LEU A N 1
ATOM 771 C CA . LEU A 1 111 ? -11.843 2.211 3.955 1.00 83.06 111 LEU A CA 1
ATOM 772 C C . LEU A 1 111 ? -12.807 2.976 3.046 1.00 83.06 111 LEU A C 1
ATOM 774 O O . LEU A 1 111 ? -13.761 2.383 2.546 1.00 83.06 111 LEU A O 1
ATOM 778 N N . THR A 1 112 ? -12.529 4.262 2.831 1.00 83.88 112 THR A N 1
ATOM 779 C CA . THR A 1 112 ? -13.259 5.140 1.913 1.00 83.88 112 THR A CA 1
ATOM 780 C C . THR A 1 112 ? -12.413 5.400 0.674 1.00 83.88 112 THR A C 1
ATOM 782 O O . THR A 1 112 ? -11.364 6.041 0.759 1.00 83.88 112 THR A O 1
ATOM 785 N N . ALA A 1 113 ? -12.865 4.931 -0.488 1.00 83.88 113 ALA A N 1
ATOM 786 C CA . ALA A 1 113 ? -12.280 5.296 -1.778 1.00 83.88 113 ALA A CA 1
ATOM 787 C C . ALA A 1 113 ? -13.117 6.396 -2.443 1.00 83.88 113 ALA A C 1
ATOM 789 O O . ALA A 1 113 ? -14.329 6.231 -2.575 1.00 83.88 113 ALA A O 1
ATOM 790 N N . THR A 1 114 ? -12.478 7.494 -2.860 1.00 82.12 114 THR A N 1
ATOM 791 C CA . THR A 1 114 ? -13.174 8.676 -3.414 1.00 82.12 114 THR A CA 1
ATOM 792 C C . THR A 1 114 ? -12.991 8.872 -4.916 1.00 82.12 114 THR A C 1
ATOM 794 O O . THR A 1 114 ? -13.738 9.630 -5.538 1.00 82.12 114 THR A O 1
ATOM 797 N N . ASP A 1 115 ? -12.011 8.206 -5.533 1.00 86.06 115 ASP A N 1
ATOM 798 C CA . ASP A 1 115 ? -11.858 8.225 -6.988 1.00 86.06 115 ASP A CA 1
ATOM 799 C C . ASP A 1 115 ? -12.505 6.992 -7.634 1.00 86.06 115 ASP A C 1
ATOM 801 O O . ASP A 1 115 ? -12.278 5.856 -7.219 1.00 86.06 115 ASP A O 1
ATOM 805 N N . SER A 1 116 ? -13.293 7.208 -8.690 1.00 84.25 116 SER A N 1
ATOM 806 C CA . SER A 1 116 ? -14.049 6.152 -9.379 1.00 84.25 116 SER A CA 1
ATOM 807 C C . SER A 1 116 ? -13.172 5.097 -10.057 1.00 84.25 116 SER A C 1
ATOM 809 O O . SER A 1 116 ? -13.652 4.003 -10.347 1.00 84.25 116 SER A O 1
ATOM 811 N N . SER A 1 117 ? -11.893 5.397 -10.305 1.00 88.88 117 SER A N 1
ATOM 812 C CA . SER A 1 117 ? -10.926 4.434 -10.847 1.00 88.88 117 SER A CA 1
ATOM 813 C C . SER A 1 117 ? -10.702 3.213 -9.949 1.00 88.88 117 SER A C 1
ATOM 815 O O . SER A 1 117 ? -10.198 2.204 -10.437 1.00 88.88 117 SER A O 1
ATOM 817 N N . ILE A 1 118 ? -11.141 3.251 -8.683 1.00 86.62 118 ILE A N 1
ATOM 818 C CA . ILE A 1 118 ? -11.194 2.075 -7.802 1.00 86.62 118 ILE A CA 1
ATOM 819 C C . ILE A 1 118 ? -11.944 0.895 -8.433 1.00 86.62 118 ILE A C 1
ATOM 821 O O . ILE A 1 118 ? -11.551 -0.250 -8.237 1.00 86.62 118 ILE A O 1
ATOM 825 N N . GLY A 1 119 ? -12.960 1.163 -9.261 1.00 81.50 119 GLY A N 1
ATOM 826 C CA . GLY A 1 119 ? -13.717 0.130 -9.972 1.00 81.50 119 GLY A CA 1
ATOM 827 C C . GLY A 1 119 ? -12.936 -0.600 -11.074 1.00 81.50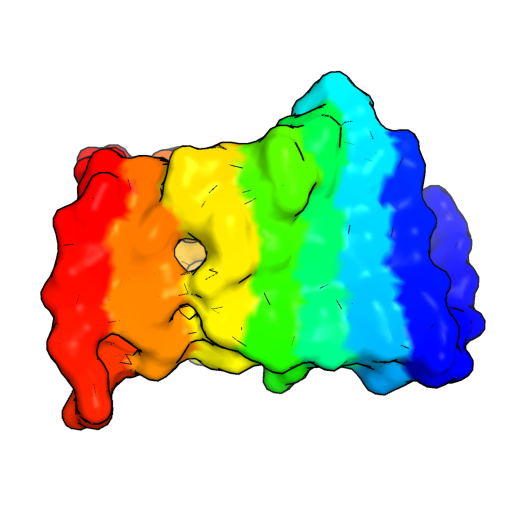 119 GLY A C 1
ATOM 828 O O . GLY A 1 119 ? -13.440 -1.573 -11.628 1.00 81.50 119 GLY A O 1
ATOM 829 N N . MET A 1 120 ? -11.717 -0.145 -11.395 1.00 87.88 120 MET A N 1
ATOM 830 C CA . MET A 1 120 ? -10.819 -0.796 -12.355 1.00 87.88 120 MET A CA 1
ATOM 831 C C . MET A 1 120 ? -9.840 -1.781 -11.706 1.00 87.88 120 MET A C 1
ATOM 833 O O . MET A 1 120 ? -9.076 -2.411 -12.432 1.00 87.88 120 MET A O 1
ATOM 837 N N . VAL A 1 121 ? -9.790 -1.884 -10.371 1.00 90.31 121 VAL A N 1
ATOM 838 C CA . VAL A 1 121 ? -8.925 -2.864 -9.691 1.00 90.31 121 VAL A CA 1
ATOM 839 C C . VAL A 1 121 ? -9.359 -4.279 -10.090 1.00 90.31 121 VAL A C 1
ATOM 841 O O . VAL A 1 121 ? -10.552 -4.540 -10.158 1.00 90.31 121 VAL A O 1
ATOM 844 N N . ASN A 1 122 ? -8.434 -5.201 -10.360 1.00 91.00 122 ASN A N 1
ATOM 845 C CA . ASN A 1 122 ? -8.789 -6.557 -10.793 1.00 91.00 122 ASN A CA 1
ATOM 846 C C . ASN A 1 122 ? -9.552 -7.315 -9.704 1.00 91.00 122 ASN A C 1
ATOM 848 O O . ASN A 1 122 ? -10.584 -7.931 -9.959 1.00 91.00 122 ASN A O 1
ATOM 852 N N . THR A 1 123 ? -9.039 -7.250 -8.477 1.00 89.12 123 THR A N 1
ATOM 853 C CA . THR A 1 123 ? -9.595 -7.974 -7.335 1.00 89.12 123 THR A CA 1
ATOM 854 C C . THR A 1 123 ? -9.621 -7.083 -6.107 1.00 89.12 123 THR A C 1
ATOM 856 O O . THR A 1 123 ? -8.602 -6.490 -5.744 1.00 89.12 123 THR A O 1
ATOM 859 N N . ILE A 1 124 ? -10.776 -7.022 -5.447 1.00 88.56 124 ILE A N 1
ATOM 860 C CA . ILE A 1 124 ? -10.940 -6.350 -4.159 1.00 88.56 124 ILE A CA 1
ATOM 861 C C . ILE A 1 124 ? -11.358 -7.407 -3.136 1.00 88.56 124 ILE A C 1
ATOM 863 O O . ILE A 1 124 ? -12.437 -7.991 -3.236 1.00 88.56 124 ILE A O 1
ATOM 867 N N . ASN A 1 125 ? -10.489 -7.655 -2.160 1.00 85.88 125 ASN A N 1
ATOM 868 C CA . ASN A 1 125 ? -10.736 -8.565 -1.049 1.00 85.88 125 ASN A CA 1
ATOM 869 C C . ASN A 1 125 ? -11.088 -7.750 0.194 1.00 85.88 125 ASN A C 1
ATOM 871 O O . ASN A 1 125 ? -10.289 -6.924 0.638 1.00 85.88 125 ASN A O 1
ATOM 875 N N . ILE A 1 126 ? -12.259 -7.998 0.776 1.00 81.75 126 ILE A N 1
ATOM 876 C CA . ILE A 1 126 ? -12.742 -7.298 1.972 1.00 81.75 126 ILE A CA 1
ATOM 877 C C . ILE A 1 126 ? -12.996 -8.337 3.059 1.00 81.75 126 ILE A C 1
ATOM 879 O O . ILE A 1 126 ? -13.583 -9.377 2.778 1.00 81.75 126 ILE A O 1
ATOM 883 N N . GLY A 1 127 ? -12.553 -8.061 4.287 1.00 71.56 127 GLY A N 1
ATOM 884 C CA . GLY A 1 127 ? -12.915 -8.866 5.462 1.00 71.56 127 GLY A CA 1
ATOM 885 C C . GLY A 1 127 ? -12.127 -10.164 5.661 1.00 71.56 127 GLY A C 1
ATOM 886 O O . GLY A 1 127 ? -12.166 -10.721 6.757 1.00 71.56 127 GLY A O 1
ATOM 887 N N . GLN A 1 128 ? -11.317 -10.598 4.685 1.00 63.25 128 GLN A N 1
ATOM 888 C CA . GLN A 1 128 ? -10.524 -11.827 4.824 1.00 63.25 128 GLN A CA 1
ATOM 889 C C . GLN A 1 128 ? -9.621 -11.755 6.070 1.00 63.25 128 GLN A C 1
ATOM 891 O O . GLN A 1 128 ? -8.638 -11.017 6.114 1.00 63.25 128 GLN A O 1
ATOM 896 N N . GLY A 1 129 ? -9.964 -12.532 7.099 1.00 55.84 129 GLY A N 1
ATOM 897 C CA . GLY A 1 129 ? -9.194 -12.643 8.340 1.00 55.84 129 GLY A CA 1
ATOM 898 C C . GLY A 1 129 ? -9.669 -11.792 9.526 1.00 55.84 129 GLY A C 1
ATOM 899 O O . GLY A 1 129 ? -9.097 -11.957 10.600 1.00 55.84 129 GLY A O 1
ATOM 900 N N . ASN A 1 130 ? -10.703 -10.945 9.398 1.00 55.25 130 ASN A N 1
ATOM 901 C CA . ASN A 1 130 ? -11.292 -10.209 10.530 1.00 55.25 130 ASN A CA 1
ATOM 902 C C . ASN A 1 130 ? -12.799 -9.940 10.337 1.00 55.25 130 ASN A C 1
ATOM 904 O O . ASN A 1 130 ? -13.205 -9.238 9.419 1.00 55.25 130 ASN A O 1
ATOM 908 N N . ALA A 1 131 ? -13.624 -10.424 11.271 1.00 51.38 131 ALA A N 1
ATOM 909 C CA . ALA A 1 131 ? -15.084 -10.544 11.142 1.00 51.38 131 ALA A CA 1
ATOM 910 C C . ALA A 1 131 ? -15.910 -9.230 11.094 1.00 51.38 131 ALA A C 1
ATOM 912 O O . ALA A 1 131 ? -17.137 -9.296 11.099 1.00 51.38 131 ALA A O 1
ATOM 913 N N . VAL A 1 132 ? -15.291 -8.039 11.090 1.00 59.25 132 VAL A N 1
ATOM 914 C CA . VAL A 1 132 ? -16.007 -6.742 11.140 1.00 59.25 132 VAL A CA 1
ATOM 915 C C . VAL A 1 132 ? -15.260 -5.647 10.360 1.00 59.25 132 VAL A C 1
ATOM 917 O O . VAL A 1 132 ? -14.865 -4.626 10.925 1.00 59.25 132 VAL A O 1
ATOM 920 N N . ALA A 1 133 ? -15.020 -5.855 9.065 1.00 59.75 133 ALA A N 1
ATOM 921 C CA . ALA A 1 133 ? -14.509 -4.807 8.176 1.00 59.75 133 ALA A CA 1
ATOM 922 C C . ALA A 1 133 ? -15.672 -4.141 7.424 1.00 59.75 133 ALA A C 1
ATOM 924 O O . ALA A 1 133 ? -16.444 -4.823 6.752 1.00 59.75 133 ALA A O 1
ATOM 925 N N . ALA A 1 134 ? -15.801 -2.815 7.518 1.00 61.12 134 ALA A N 1
ATOM 926 C CA . ALA A 1 134 ? -16.706 -2.052 6.662 1.00 61.12 134 ALA A CA 1
ATOM 927 C C . ALA A 1 134 ? -15.906 -1.484 5.481 1.00 61.12 134 ALA A C 1
ATOM 929 O O . ALA A 1 134 ? -14.872 -0.846 5.669 1.00 61.12 134 ALA A O 1
ATOM 930 N N . PHE A 1 135 ? -16.373 -1.699 4.255 1.00 67.19 135 PHE A N 1
ATOM 931 C CA . PHE A 1 135 ? -15.775 -1.112 3.057 1.00 67.19 135 PHE A CA 1
ATOM 932 C C . PHE A 1 135 ? -16.807 -0.227 2.369 1.00 67.19 135 PHE A C 1
ATOM 934 O O . PHE A 1 135 ? -17.892 -0.694 2.023 1.00 67.19 135 PHE A O 1
ATOM 941 N N . THR A 1 136 ? -16.461 1.043 2.170 1.00 64.94 136 THR A N 1
ATOM 942 C CA . THR A 1 136 ? -17.350 2.028 1.556 1.00 64.94 136 THR A CA 1
ATOM 943 C C . THR A 1 136 ? -16.650 2.655 0.359 1.00 64.94 136 THR A C 1
ATOM 945 O O . THR A 1 136 ? -15.559 3.207 0.468 1.00 64.94 136 THR A O 1
ATOM 948 N N . ILE A 1 137 ? -17.296 2.628 -0.802 1.00 66.88 137 ILE A N 1
ATOM 949 C CA . ILE A 1 137 ? -16.875 3.442 -1.944 1.00 66.88 137 ILE A CA 1
ATOM 950 C C . ILE A 1 137 ? -17.786 4.667 -1.980 1.00 66.88 137 ILE A C 1
ATOM 952 O O . ILE A 1 137 ? -18.989 4.532 -2.197 1.00 66.88 137 ILE A O 1
ATOM 956 N N . ASP A 1 138 ? -17.218 5.853 -1.771 1.00 66.00 138 ASP A N 1
ATOM 957 C CA . ASP A 1 138 ? -17.933 7.124 -1.893 1.00 66.00 138 ASP A CA 1
ATOM 958 C C . ASP A 1 138 ? -17.533 7.798 -3.207 1.00 66.00 138 ASP A C 1
ATOM 960 O O . ASP A 1 138 ? -16.538 8.512 -3.298 1.00 66.00 138 ASP A O 1
ATOM 964 N N . VAL A 1 139 ? -18.329 7.561 -4.247 1.00 62.25 139 VAL A N 1
ATOM 965 C CA . VAL A 1 139 ? -18.192 8.214 -5.557 1.00 62.25 139 VAL A CA 1
ATOM 966 C C . VAL A 1 139 ? -19.246 9.303 -5.749 1.00 62.25 139 VAL A C 1
ATOM 968 O O . VAL A 1 139 ? -19.776 9.444 -6.846 1.00 62.25 139 VAL A O 1
ATOM 971 N N . SER A 1 140 ? -19.564 10.076 -4.707 1.00 57.59 140 SER A N 1
ATOM 972 C CA . SER A 1 140 ? -20.626 11.105 -4.678 1.00 57.59 140 SER A CA 1
ATOM 973 C C . SER A 1 140 ? -20.723 12.041 -5.899 1.00 57.59 140 SER A C 1
ATOM 975 O O . SER A 1 140 ? -21.775 12.636 -6.108 1.00 57.59 140 SER A O 1
ATOM 977 N N . ASN A 1 141 ? -19.691 12.129 -6.750 1.00 50.03 141 ASN A N 1
ATOM 978 C CA . ASN A 1 141 ? -19.672 12.935 -7.976 1.00 50.03 141 ASN A CA 1
ATOM 979 C C . ASN A 1 141 ? -19.314 12.174 -9.280 1.00 50.03 141 ASN A C 1
ATOM 981 O O . ASN A 1 141 ? -18.990 12.821 -10.278 1.00 50.03 141 ASN A O 1
ATOM 985 N N . LYS A 1 142 ? -19.311 10.829 -9.312 1.00 59.09 142 LYS A N 1
ATOM 986 C CA . LYS A 1 142 ? -18.914 10.032 -10.496 1.00 59.09 142 LYS A CA 1
ATOM 987 C C . LYS A 1 142 ? -19.717 8.727 -10.630 1.00 59.09 142 LYS A C 1
ATOM 989 O O . LYS A 1 142 ? -20.170 8.159 -9.645 1.00 59.09 142 LYS A O 1
ATOM 994 N N . ALA A 1 143 ? -19.843 8.209 -11.854 1.00 58.09 143 ALA A N 1
ATOM 995 C CA . ALA A 1 143 ? -20.347 6.852 -12.076 1.00 58.09 143 ALA A CA 1
ATOM 996 C C . ALA A 1 143 ? -19.305 5.817 -11.611 1.00 58.09 143 ALA A C 1
ATOM 998 O O . ALA A 1 143 ? -18.139 5.892 -12.005 1.00 58.09 143 ALA A O 1
ATOM 999 N N . LEU A 1 144 ? -19.721 4.846 -10.793 1.00 62.09 144 LEU A N 1
ATOM 1000 C CA . LEU A 1 144 ? -18.909 3.688 -10.417 1.00 62.09 144 LEU A CA 1
ATOM 1001 C C . LEU A 1 144 ? -19.294 2.503 -11.299 1.00 62.09 144 LEU A C 1
ATOM 1003 O O . LEU A 1 144 ? -20.422 2.022 -11.244 1.00 62.09 144 LEU A O 1
ATOM 1007 N N . THR A 1 145 ? -18.349 2.030 -12.106 1.00 62.50 145 THR A N 1
ATOM 1008 C CA . THR A 1 145 ? -18.449 0.728 -12.774 1.00 62.50 145 THR A CA 1
ATOM 1009 C C . THR A 1 145 ? -17.517 -0.226 -12.051 1.00 62.50 145 THR A C 1
ATOM 1011 O O . THR A 1 145 ? -16.319 0.034 -11.987 1.00 62.50 145 THR A O 1
ATOM 1014 N N . LEU A 1 146 ? -18.066 -1.297 -11.485 1.00 64.94 146 LEU A N 1
ATOM 1015 C CA . LEU A 1 146 ? -17.290 -2.350 -10.839 1.00 64.94 146 LEU A CA 1
ATOM 1016 C C . LEU A 1 146 ? -16.966 -3.406 -11.897 1.00 64.94 146 LEU A C 1
ATOM 1018 O O . LEU A 1 146 ? -17.818 -4.220 -12.237 1.00 64.94 146 LEU A O 1
ATOM 1022 N N . GLY A 1 147 ? -15.758 -3.339 -12.459 1.00 61.44 147 GLY A N 1
ATOM 1023 C CA . GLY A 1 147 ? -15.212 -4.388 -13.330 1.00 61.44 147 GLY A CA 1
ATOM 1024 C C . GLY A 1 147 ? -14.429 -5.457 -12.561 1.00 61.44 147 GLY A C 1
ATOM 1025 O O . GLY A 1 147 ? -13.850 -6.343 -13.178 1.00 61.44 147 GLY A O 1
ATOM 1026 N N . SER A 1 148 ? -14.373 -5.325 -11.236 1.00 71.75 148 SER A N 1
ATOM 1027 C CA . SER A 1 148 ? -13.605 -6.158 -10.315 1.00 71.75 148 SER A CA 1
ATOM 1028 C C . SER A 1 148 ? -14.365 -7.412 -9.899 1.00 71.75 148 SER A C 1
ATOM 1030 O O . SER A 1 148 ? -15.565 -7.340 -9.623 1.00 71.75 148 SER A O 1
ATOM 1032 N N . ASP A 1 149 ? -13.638 -8.508 -9.684 1.00 73.06 149 ASP A N 1
ATOM 1033 C CA . ASP A 1 149 ? -14.128 -9.578 -8.815 1.00 73.06 149 ASP A CA 1
ATOM 1034 C C . ASP A 1 149 ? -14.096 -9.072 -7.361 1.00 73.06 149 ASP A C 1
ATOM 1036 O O . ASP A 1 149 ? -13.036 -8.709 -6.832 1.00 73.06 149 ASP A O 1
ATOM 1040 N N . ILE A 1 150 ? -15.267 -9.005 -6.720 1.00 75.12 150 ILE A N 1
ATOM 1041 C CA . ILE A 1 150 ? -15.410 -8.606 -5.313 1.00 75.12 150 ILE A CA 1
ATOM 1042 C C . ILE A 1 150 ? -15.611 -9.863 -4.475 1.00 75.12 150 ILE A C 1
ATOM 1044 O O . ILE A 1 150 ? -16.665 -10.497 -4.534 1.00 75.12 150 ILE A O 1
ATOM 1048 N N . ASN A 1 151 ? -14.611 -10.185 -3.657 1.00 71.31 151 ASN A N 1
ATOM 1049 C CA . ASN A 1 151 ? -14.681 -11.291 -2.710 1.00 71.31 151 ASN A CA 1
ATOM 1050 C C . ASN A 1 151 ? -15.051 -10.750 -1.326 1.00 71.31 151 ASN A C 1
ATOM 1052 O O . ASN A 1 151 ? -14.282 -9.997 -0.720 1.00 71.31 151 ASN A O 1
ATOM 1056 N N . LEU A 1 152 ? -16.228 -11.145 -0.839 1.00 65.56 152 LEU A N 1
ATOM 1057 C CA . LEU A 1 152 ? -16.726 -10.837 0.501 1.00 65.56 152 LEU A CA 1
ATOM 1058 C C . LEU A 1 152 ? -16.615 -12.101 1.353 1.00 65.56 152 LEU A C 1
ATOM 1060 O O . LEU A 1 152 ? -17.351 -13.052 1.096 1.00 65.56 152 LEU A O 1
ATOM 1064 N N . ASN A 1 153 ? -15.714 -12.108 2.336 1.00 58.53 153 ASN A N 1
ATOM 1065 C CA . ASN A 1 153 ? -15.539 -13.219 3.275 1.00 58.53 153 ASN A CA 1
ATOM 1066 C C . ASN A 1 153 ? -15.482 -12.712 4.714 1.00 58.53 153 ASN A C 1
ATOM 1068 O O . ASN A 1 153 ? -14.768 -11.712 4.952 1.00 58.53 153 ASN A O 1
#

Secondary structure (DSSP, 8-state):
-PPP--TTS-EEESS-EEE-S-EEEEEEEEE--TTTPEEEE-S-EEEEEEEE-TT-EEEESS-EEE-SEEE-TT--EEEE-S--TT-EEE-SEEESGGG-EEEE--SS-EEEE-SGGGGG-SEEEESTT-S--EEEE--TTS-----SEEEE-

Organism: Rickettsia sibirica (strain ATCC VR-151 / 246) (NCBI:txid272951)

pLDDT: mean 79.82, std 13.93, range [34.5, 94.62]